Protein AF-A0A7W0GSL4-F1 (afdb_monomer)

Foldseek 3Di:
DPDPCPVVVVVLVVLCLVPDPDSVCLQVQLVVQLVCVVVVDDQPDDDDPVRNRSSSSSSVCSSVVVDDDDDDPPPPD

Radius of gyration: 14.23 Å; Cα contacts (8 Å, |Δi|>4): 50; chains: 1; bounding box: 33×37×39 Å

pLDDT: mean 79.22, std 15.58, range [38.84, 96.88]

Mean predicted aligned error: 8.93 Å

Sequence (77 aa):
MKTPNTDLENALDEIQAPEIDSKYRLIILAAKRSKQLQRGARPRIEIDPVKHKPTRIALEEVMRGKVNFKINDEDNE

Solvent-accessible surface area (backbone atoms only — not comparable to full-atom values): 4939 Å² total; per-residue (Å²): 132,84,64,89,57,56,70,58,54,53,61,51,68,71,59,77,32,94,87,58,97,41,75,67,55,51,52,53,51,19,52,57,44,16,55,42,39,73,72,67,46,80,76,90,60,88,74,52,90,88,55,69,50,43,58,56,47,22,40,52,33,47,54,69,66,65,59,89,81,83,86,76,79,82,82,82,121

Nearest PDB structures (foldseek):
  6cce-assembly1_E  TM=7.110E-01  e=8.818E-02  Mycolicibacterium smegmatis MC2 155
  5zx2-assembly1_E  TM=6.665E-01  e=5.628E-02  Mycobacterium tuberculosis H37Rv
  5vi5-assembly1_E  TM=7.146E-01  e=1.306E-01  Mycolicibacterium smegmatis MC2 155
  8r2m-assembly1_E  TM=6.997E-01  e=1.461E-01  Mycolicibacterium smegmatis MC2 155
  8x6g-assembly1_F  TM=7.752E-01  e=3.032E-01  Staphylococcus aureus

Structure (mmCIF, N/CA/C/O backbone):
data_AF-A0A7W0GSL4-F1
#
_entry.id   AF-A0A7W0GSL4-F1
#
loop_
_atom_site.group_PDB
_atom_site.id
_atom_site.type_symbol
_atom_site.label_atom_id
_atom_site.label_alt_id
_atom_site.label_comp_id
_atom_site.label_asym_id
_atom_site.label_entity_id
_atom_site.label_seq_id
_atom_site.pdbx_PDB_ins_code
_atom_site.Cartn_x
_atom_site.Cartn_y
_atom_site.Cartn_z
_atom_site.occupancy
_atom_site.B_iso_or_equiv
_atom_site.auth_seq_id
_atom_site.auth_comp_id
_atom_site.auth_asym_id
_atom_site.auth_atom_id
_atom_site.pdbx_PDB_model_num
ATOM 1 N N . MET A 1 1 ? 17.577 23.989 11.680 1.00 51.22 1 MET A N 1
ATOM 2 C CA . MET A 1 1 ? 17.698 22.592 11.210 1.00 51.22 1 MET A CA 1
ATOM 3 C C . MET A 1 1 ? 16.312 22.133 10.789 1.00 51.22 1 MET A C 1
ATOM 5 O O . MET A 1 1 ? 15.457 22.044 11.657 1.00 51.22 1 MET A O 1
ATOM 9 N N . LYS A 1 2 ? 16.043 21.942 9.490 1.00 46.69 2 LYS A N 1
ATOM 10 C CA . LYS A 1 2 ? 14.799 21.282 9.065 1.00 46.69 2 LYS A CA 1
ATOM 11 C C . LYS A 1 2 ? 14.955 19.801 9.393 1.00 46.69 2 LYS A C 1
ATOM 13 O O . LYS A 1 2 ? 15.948 19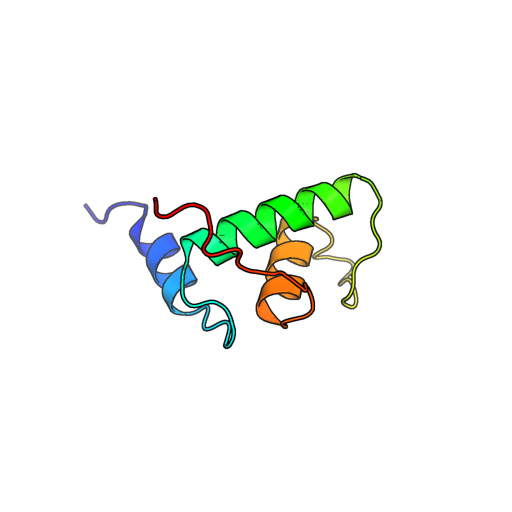.193 9.005 1.00 46.69 2 LYS A O 1
ATOM 18 N N . THR A 1 3 ? 14.050 19.266 10.196 1.00 53.12 3 THR A N 1
ATOM 19 C CA . THR A 1 3 ? 14.001 17.842 10.522 1.00 53.12 3 THR A CA 1
ATOM 20 C C . THR A 1 3 ? 13.890 17.020 9.233 1.00 53.12 3 THR A C 1
ATOM 22 O O . THR A 1 3 ? 13.069 17.361 8.384 1.00 53.12 3 THR A O 1
ATOM 25 N N . PRO A 1 4 ? 14.656 15.927 9.076 1.00 57.38 4 PRO A N 1
ATOM 26 C CA . PRO A 1 4 ? 14.658 15.107 7.857 1.00 57.38 4 PRO A CA 1
ATOM 27 C C . PRO A 1 4 ? 13.328 14.379 7.577 1.00 57.38 4 PRO A C 1
ATOM 29 O O . PRO A 1 4 ? 13.199 13.722 6.551 1.00 57.38 4 PRO A O 1
ATOM 32 N N . ASN A 1 5 ? 12.334 14.492 8.466 1.00 57.09 5 ASN A N 1
ATOM 33 C CA . ASN A 1 5 ? 11.020 13.861 8.316 1.00 57.09 5 ASN A CA 1
ATOM 34 C C . ASN A 1 5 ? 9.999 14.719 7.554 1.00 57.09 5 ASN A C 1
ATOM 36 O O . ASN A 1 5 ? 8.997 14.184 7.089 1.00 57.09 5 ASN A O 1
ATOM 40 N N . THR A 1 6 ? 10.247 16.022 7.390 1.00 59.56 6 THR A N 1
ATOM 41 C CA . THR A 1 6 ? 9.265 16.948 6.804 1.00 59.56 6 THR A CA 1
ATOM 42 C C . THR A 1 6 ? 8.980 16.643 5.328 1.00 59.56 6 THR A C 1
ATOM 44 O O . THR A 1 6 ? 7.842 16.754 4.886 1.00 59.56 6 THR A O 1
ATOM 47 N N . ASP A 1 7 ? 9.976 16.177 4.570 1.00 59.38 7 ASP A N 1
ATOM 48 C CA . ASP A 1 7 ? 9.792 15.823 3.154 1.00 59.38 7 ASP A CA 1
ATOM 49 C C . ASP A 1 7 ? 8.947 14.549 2.979 1.00 59.38 7 ASP A C 1
ATOM 51 O O . ASP A 1 7 ? 8.209 14.407 2.003 1.00 59.38 7 ASP A O 1
ATOM 55 N N . LEU A 1 8 ? 9.020 13.630 3.948 1.00 58.38 8 LEU A N 1
ATOM 56 C CA . LEU A 1 8 ? 8.239 12.395 3.951 1.00 58.38 8 LEU A CA 1
ATOM 57 C C . LEU A 1 8 ? 6.788 12.653 4.377 1.00 58.38 8 LEU A C 1
ATOM 59 O O . LEU A 1 8 ? 5.870 12.079 3.800 1.00 58.38 8 LEU A O 1
ATOM 63 N N . GLU A 1 9 ? 6.579 13.529 5.362 1.00 60.16 9 GLU A N 1
ATOM 64 C CA . GLU A 1 9 ? 5.246 13.950 5.807 1.00 60.16 9 GLU A CA 1
ATOM 65 C C . GLU A 1 9 ? 4.487 14.682 4.696 1.00 60.16 9 GLU A C 1
ATOM 67 O O . GLU A 1 9 ? 3.348 14.313 4.409 1.00 60.16 9 GLU A O 1
ATOM 72 N N . ASN A 1 10 ? 5.151 15.611 4.000 1.00 62.28 10 ASN A N 1
ATOM 73 C CA . ASN A 1 10 ? 4.570 16.346 2.874 1.00 62.28 10 ASN A CA 1
ATOM 74 C C . ASN A 1 10 ? 4.182 15.414 1.712 1.00 62.28 10 ASN A C 1
ATOM 76 O O . ASN A 1 10 ? 3.083 15.519 1.174 1.00 62.28 10 ASN A O 1
ATOM 80 N N . ALA A 1 11 ? 5.040 14.445 1.364 1.00 63.62 11 ALA A N 1
ATOM 81 C CA . ALA A 1 11 ? 4.736 13.465 0.319 1.00 63.62 11 ALA A CA 1
ATOM 82 C C . ALA A 1 11 ? 3.550 12.549 0.677 1.00 63.62 11 ALA A C 1
ATOM 84 O O . ALA A 1 11 ? 2.895 12.022 -0.217 1.00 63.62 11 ALA A O 1
ATOM 85 N N . LEU A 1 12 ? 3.275 12.338 1.969 1.00 62.84 12 LEU A N 1
ATOM 86 C CA . LEU A 1 12 ? 2.112 11.581 2.438 1.00 62.84 12 LEU A CA 1
ATOM 87 C C . LEU A 1 12 ? 0.832 12.427 2.461 1.00 62.84 12 LEU A C 1
ATOM 89 O O . LEU A 1 12 ? -0.245 11.866 2.288 1.00 62.84 12 LEU A O 1
ATOM 93 N N . ASP A 1 13 ? 0.932 13.741 2.678 1.00 63.62 13 ASP A N 1
ATOM 94 C CA . ASP A 1 13 ? -0.210 14.667 2.618 1.00 63.62 13 ASP A CA 1
ATOM 95 C C . ASP A 1 13 ? -0.751 14.855 1.196 1.00 63.62 13 ASP A C 1
ATO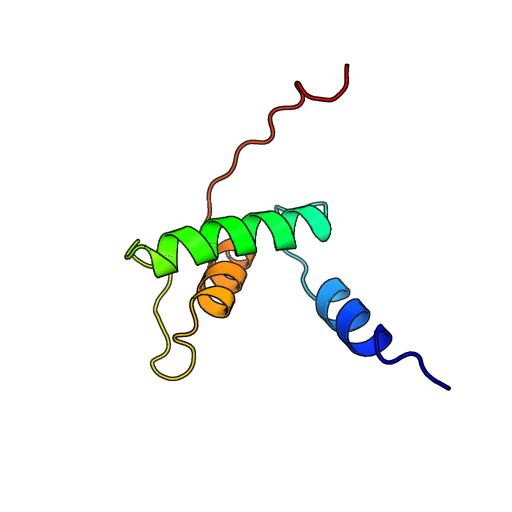M 97 O O . ASP A 1 13 ? -1.956 15.013 1.011 1.00 63.62 13 ASP A O 1
ATOM 101 N N . GLU A 1 14 ? 0.106 14.757 0.180 1.00 62.44 14 GLU A N 1
ATOM 102 C CA . GLU A 1 14 ? -0.318 14.779 -1.227 1.00 62.44 14 GLU A CA 1
ATOM 103 C C . GLU A 1 14 ? -1.027 13.481 -1.667 1.00 62.44 14 GLU A C 1
ATOM 105 O O . GLU A 1 14 ? -1.711 13.454 -2.694 1.00 62.44 14 GLU A O 1
ATOM 110 N N . ILE A 1 15 ? -0.903 12.391 -0.897 1.00 62.66 15 ILE A N 1
ATOM 111 C CA . ILE A 1 15 ? -1.543 11.104 -1.199 1.00 62.66 15 ILE A CA 1
ATOM 112 C C . ILE A 1 15 ? -3.002 11.143 -0.739 1.00 62.66 15 ILE A C 1
ATOM 114 O O . ILE A 1 15 ? -3.385 10.613 0.302 1.00 62.66 15 ILE A O 1
ATOM 118 N N . GLN A 1 16 ? -3.849 11.752 -1.563 1.00 54.06 16 GLN A N 1
ATOM 119 C CA . GLN A 1 16 ? -5.293 11.745 -1.366 1.00 54.06 16 GLN A CA 1
ATOM 120 C C . GLN A 1 16 ? -5.888 10.462 -1.969 1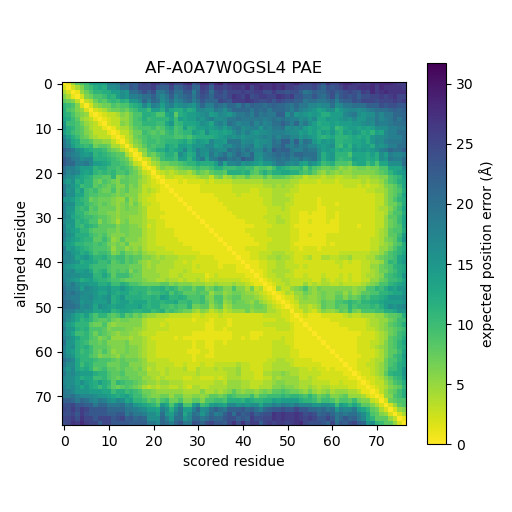.00 54.06 16 GLN A C 1
ATOM 122 O O . GLN A 1 16 ? -6.378 10.441 -3.096 1.00 54.06 16 GLN A O 1
ATOM 127 N N . ALA A 1 17 ? -5.788 9.350 -1.233 1.00 57.91 17 ALA A N 1
ATOM 128 C CA . ALA A 1 17 ? -6.516 8.128 -1.564 1.00 57.91 17 ALA A CA 1
ATOM 129 C C . ALA A 1 17 ? -7.985 8.312 -1.130 1.00 57.91 17 ALA A C 1
ATOM 131 O O . ALA A 1 17 ? -8.240 8.430 0.068 1.00 57.91 17 ALA A O 1
ATOM 132 N N . PRO A 1 18 ? -8.958 8.337 -2.057 1.00 57.94 18 PRO A N 1
ATOM 133 C CA . PRO A 1 18 ? -10.327 8.782 -1.767 1.00 57.94 18 PRO A CA 1
ATOM 134 C C . PRO A 1 18 ? -11.090 7.900 -0.763 1.00 57.94 18 PRO A C 1
ATOM 136 O O . PRO A 1 18 ? -12.124 8.320 -0.257 1.00 57.94 18 PRO A O 1
ATOM 139 N N . GLU A 1 19 ? -10.592 6.696 -0.465 1.00 66.19 19 GLU A N 1
ATOM 140 C CA . GLU A 1 19 ? -11.250 5.711 0.406 1.00 66.19 19 GLU A CA 1
ATOM 141 C C . GLU A 1 19 ? -10.527 5.498 1.754 1.00 66.19 19 GLU A C 1
ATOM 143 O O . GLU A 1 19 ? -11.008 4.751 2.603 1.00 66.19 19 GLU A O 1
ATOM 148 N N . ILE A 1 20 ? -9.359 6.122 1.971 1.00 75.06 20 ILE A N 1
ATOM 149 C CA . ILE A 1 20 ? -8.546 5.918 3.180 1.00 75.06 20 ILE A CA 1
ATOM 150 C C . ILE A 1 20 ? -8.418 7.235 3.942 1.00 75.06 20 ILE A C 1
ATOM 152 O O . ILE A 1 20 ? -7.640 8.114 3.592 1.00 75.06 20 ILE A O 1
ATOM 156 N N . ASP A 1 21 ? -9.169 7.316 5.030 1.00 77.19 21 ASP A N 1
ATOM 157 C CA . ASP A 1 21 ? -9.215 8.404 6.013 1.00 77.19 21 ASP A CA 1
ATOM 158 C C . ASP A 1 21 ? -7.909 8.627 6.805 1.00 77.19 21 ASP A C 1
ATOM 160 O O . ASP A 1 21 ? -7.669 9.722 7.309 1.00 77.19 21 ASP A O 1
ATOM 164 N N . SER A 1 22 ? -7.063 7.601 6.944 1.00 84.19 22 SER A N 1
ATOM 165 C CA . SER A 1 22 ? -5.893 7.617 7.829 1.00 84.19 22 SER A CA 1
ATOM 166 C C . SER A 1 22 ? -4.596 7.221 7.125 1.00 84.19 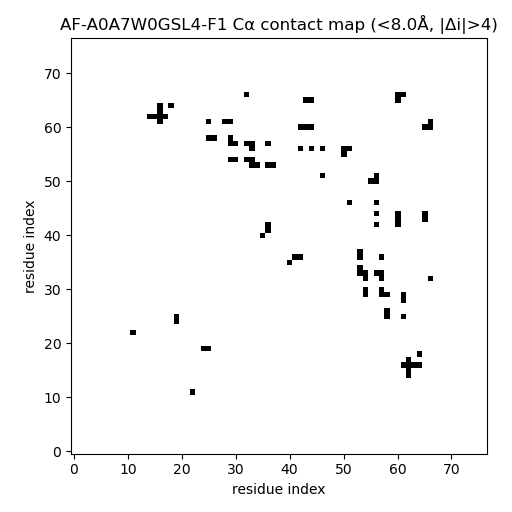22 SER A C 1
ATOM 168 O O . SER A 1 22 ? -4.464 6.126 6.571 1.00 84.19 22 SER A O 1
ATOM 170 N N . LYS A 1 23 ? -3.564 8.068 7.264 1.00 83.25 23 LYS A N 1
ATOM 171 C CA . LYS A 1 23 ? -2.197 7.786 6.785 1.00 83.25 23 LYS A CA 1
ATOM 172 C C . LYS A 1 23 ? -1.640 6.476 7.356 1.00 83.25 23 LYS A C 1
ATOM 174 O O . LYS A 1 23 ? -1.008 5.699 6.642 1.00 83.25 23 LYS A O 1
ATOM 179 N N . TYR A 1 24 ? -1.911 6.181 8.629 1.00 86.81 24 TYR A N 1
ATOM 180 C CA . TYR A 1 24 ? -1.473 4.931 9.260 1.00 86.81 24 TYR A CA 1
ATOM 181 C C . TYR A 1 24 ? -2.143 3.715 8.621 1.00 86.81 24 TYR A C 1
ATOM 183 O O . TYR A 1 24 ? -1.493 2.696 8.378 1.00 86.8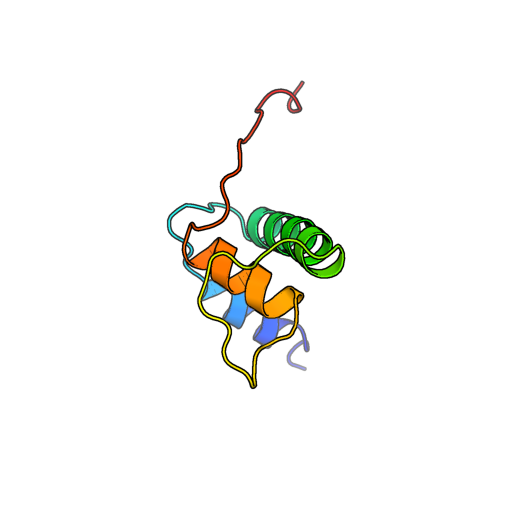1 24 TYR A O 1
ATOM 191 N N . ARG A 1 25 ? -3.431 3.838 8.287 1.00 86.69 25 ARG A N 1
ATOM 192 C CA . ARG A 1 25 ? -4.184 2.785 7.603 1.00 86.69 25 ARG A CA 1
ATOM 193 C C . ARG A 1 25 ? -3.614 2.518 6.214 1.00 86.69 25 ARG A C 1
ATOM 195 O O . ARG A 1 25 ? -3.40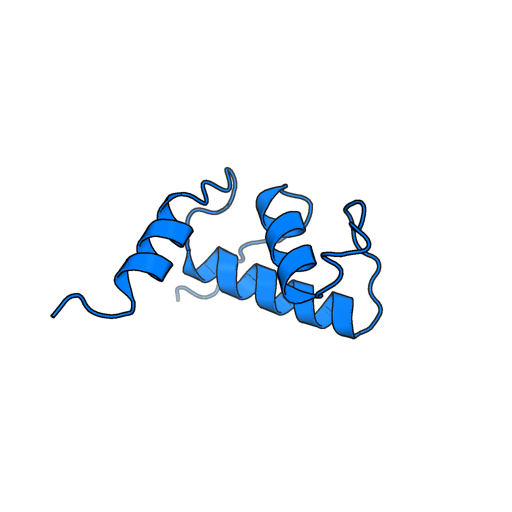4 1.353 5.882 1.00 86.69 25 ARG A O 1
ATOM 202 N N . LEU A 1 26 ? -3.275 3.565 5.457 1.00 87.94 26 LEU A N 1
ATOM 203 C CA . LEU A 1 26 ? -2.593 3.440 4.164 1.00 87.94 26 LEU A CA 1
ATOM 204 C C . LEU A 1 26 ? -1.306 2.610 4.294 1.00 87.94 26 LEU A C 1
ATOM 206 O O . LEU A 1 26 ? -1.120 1.634 3.564 1.00 87.94 26 LEU A O 1
ATOM 210 N N . ILE A 1 27 ? -0.447 2.957 5.259 1.00 91.19 27 ILE A N 1
ATOM 211 C CA . ILE A 1 27 ? 0.833 2.274 5.491 1.00 91.19 27 ILE A CA 1
ATOM 212 C C . ILE A 1 27 ? 0.611 0.804 5.864 1.00 91.19 27 ILE A C 1
ATOM 214 O O . ILE A 1 27 ? 1.243 -0.083 5.286 1.00 91.19 27 ILE A O 1
ATOM 218 N N . ILE A 1 28 ? -0.305 0.520 6.795 1.00 91.81 28 ILE A N 1
ATOM 219 C CA . ILE A 1 28 ? -0.608 -0.851 7.230 1.00 91.81 28 ILE A CA 1
ATOM 220 C C . ILE A 1 28 ? -1.154 -1.677 6.063 1.00 91.81 28 ILE A C 1
ATOM 222 O O . ILE A 1 28 ? -0.746 -2.829 5.876 1.00 91.81 28 ILE A O 1
ATOM 226 N N . LEU A 1 29 ? -2.055 -1.107 5.262 1.00 92.00 29 LEU A N 1
ATOM 227 C CA . LEU A 1 29 ? -2.678 -1.809 4.149 1.00 92.00 29 LEU A CA 1
ATOM 228 C C . LEU A 1 29 ? -1.665 -2.099 3.037 1.00 92.00 29 LEU A C 1
ATOM 230 O O . LEU A 1 29 ? -1.558 -3.244 2.588 1.00 92.00 29 LEU A O 1
ATOM 234 N N . ALA A 1 30 ? -0.847 -1.109 2.673 1.00 92.94 30 ALA A N 1
ATOM 235 C CA . ALA A 1 30 ? 0.247 -1.274 1.723 1.00 92.94 30 ALA A CA 1
ATOM 236 C C . ALA A 1 30 ? 1.283 -2.298 2.220 1.00 92.94 30 ALA A C 1
ATOM 238 O O . ALA A 1 30 ? 1.730 -3.150 1.451 1.00 92.94 30 ALA A O 1
ATOM 239 N N . ALA A 1 31 ? 1.624 -2.300 3.513 1.00 94.94 31 ALA A N 1
ATOM 240 C CA . ALA A 1 31 ? 2.545 -3.277 4.094 1.00 94.94 31 ALA A CA 1
ATOM 241 C C . ALA A 1 31 ? 1.978 -4.706 4.046 1.00 94.94 31 ALA A C 1
ATOM 243 O O . ALA A 1 31 ? 2.667 -5.637 3.613 1.00 94.94 31 ALA A O 1
ATOM 244 N N . LYS A 1 32 ? 0.709 -4.893 4.441 1.00 95.12 32 LYS A N 1
ATOM 245 C CA . LYS A 1 32 ? 0.012 -6.188 4.353 1.00 95.12 32 LYS A CA 1
ATOM 246 C C . LYS A 1 32 ? -0.046 -6.678 2.906 1.00 95.12 32 LYS A C 1
ATOM 248 O O . LYS A 1 32 ? 0.275 -7.837 2.640 1.00 95.12 32 LYS A O 1
ATOM 253 N N . ARG A 1 33 ? -0.389 -5.798 1.964 1.00 95.50 33 ARG A N 1
ATOM 254 C CA . ARG A 1 33 ? -0.461 -6.135 0.541 1.00 95.50 33 ARG A CA 1
ATOM 255 C C . ARG A 1 33 ? 0.911 -6.455 -0.056 1.00 95.50 33 ARG A C 1
ATOM 257 O O . ARG A 1 33 ? 1.043 -7.450 -0.763 1.00 95.50 33 ARG A O 1
ATOM 264 N N . SER A 1 34 ? 1.951 -5.702 0.293 1.00 96.12 34 SER A N 1
ATOM 265 C CA . SER A 1 34 ? 3.331 -5.973 -0.131 1.00 96.12 34 SER A CA 1
ATOM 266 C C . SER A 1 34 ? 3.790 -7.373 0.287 1.00 96.12 34 SER A C 1
ATOM 268 O O . SER A 1 34 ? 4.378 -8.092 -0.520 1.00 96.12 34 SER A O 1
ATOM 270 N N . LYS A 1 35 ? 3.445 -7.824 1.504 1.00 96.88 35 LYS A N 1
ATOM 271 C CA . LYS A 1 35 ? 3.726 -9.202 1.950 1.00 96.88 35 LYS A CA 1
ATOM 272 C C . LYS A 1 35 ? 3.027 -10.254 1.087 1.00 96.88 35 LYS A C 1
ATOM 274 O O . LYS A 1 35 ? 3.603 -11.307 0.839 1.00 96.88 35 LYS A O 1
ATOM 279 N N . GLN A 1 36 ? 1.804 -9.994 0.623 1.00 96.25 36 GLN A N 1
ATOM 280 C CA . GLN A 1 36 ? 1.110 -10.910 -0.290 1.00 96.25 36 GLN A CA 1
ATOM 281 C C . GLN A 1 36 ? 1.838 -11.001 -1.633 1.00 96.25 36 GLN A C 1
ATOM 283 O O . GLN A 1 36 ? 2.066 -12.101 -2.126 1.00 96.25 36 GLN A O 1
ATOM 288 N N . LEU A 1 37 ? 2.244 -9.860 -2.197 1.00 95.38 37 LEU A N 1
ATOM 289 C CA . LEU A 1 37 ? 2.999 -9.809 -3.453 1.00 95.38 37 LEU A CA 1
ATOM 290 C C . LEU A 1 37 ? 4.342 -10.543 -3.339 1.00 95.38 37 LEU A C 1
ATOM 292 O O . LEU A 1 37 ? 4.689 -11.329 -4.213 1.00 95.38 37 LEU A O 1
ATOM 296 N N . GLN A 1 38 ? 5.057 -10.370 -2.223 1.00 95.12 38 GLN A N 1
ATOM 297 C CA . GLN A 1 38 ? 6.298 -11.106 -1.939 1.00 95.12 38 GLN A CA 1
ATOM 298 C C . GLN A 1 38 ? 6.085 -12.623 -1.831 1.00 95.12 38 GLN A C 1
ATOM 300 O O . GLN A 1 38 ? 6.983 -13.390 -2.155 1.00 95.12 38 GLN A O 1
ATOM 305 N N . ARG A 1 39 ? 4.892 -13.067 -1.415 1.00 96.75 39 ARG A N 1
ATOM 306 C CA . ARG A 1 39 ? 4.498 -14.487 -1.382 1.00 96.75 39 ARG A CA 1
ATOM 307 C C . ARG A 1 39 ? 4.009 -15.018 -2.736 1.00 96.75 39 ARG A C 1
ATOM 309 O O . ARG A 1 39 ? 3.521 -16.140 -2.796 1.00 96.75 39 ARG A O 1
ATOM 316 N N . GLY A 1 40 ? 4.109 -14.232 -3.809 1.00 94.31 40 GLY A N 1
ATOM 317 C CA . GLY A 1 40 ? 3.701 -14.638 -5.156 1.00 94.31 40 GLY A CA 1
ATOM 318 C C . GLY A 1 40 ? 2.248 -14.315 -5.508 1.00 94.31 40 GLY A C 1
ATOM 319 O O . GLY A 1 40 ? 1.740 -14.812 -6.513 1.00 94.31 40 GLY A O 1
ATOM 320 N N . ALA A 1 41 ? 1.553 -13.485 -4.719 1.00 94.88 41 ALA A N 1
ATOM 321 C CA . ALA A 1 41 ? 0.244 -12.991 -5.131 1.00 94.88 41 ALA A CA 1
ATOM 322 C C . ALA A 1 41 ? 0.370 -12.151 -6.408 1.00 94.88 41 ALA A C 1
ATOM 324 O O . ALA A 1 41 ? 1.295 -11.352 -6.559 1.00 94.88 41 ALA A O 1
ATOM 325 N N . ARG A 1 42 ? -0.603 -12.291 -7.310 1.00 93.31 42 ARG A N 1
ATOM 326 C CA . ARG A 1 42 ? -0.630 -11.515 -8.550 1.00 93.31 42 ARG A CA 1
ATOM 327 C C . ARG A 1 42 ? -0.940 -10.041 -8.263 1.00 93.31 42 ARG A C 1
ATOM 329 O O . ARG A 1 42 ? -1.855 -9.758 -7.472 1.00 93.31 42 ARG A O 1
ATOM 336 N N . PRO A 1 43 ? -0.214 -9.109 -8.897 1.00 93.38 43 PRO A N 1
ATOM 337 C CA . PRO A 1 43 ? -0.592 -7.706 -8.914 1.00 93.38 43 PRO A CA 1
ATOM 338 C C . PRO A 1 43 ? -1.954 -7.487 -9.572 1.00 93.38 43 PRO A C 1
ATOM 340 O O . PRO A 1 43 ? -2.351 -8.220 -10.475 1.00 93.38 43 PRO A O 1
ATOM 343 N N . ARG A 1 44 ? -2.681 -6.485 -9.083 1.00 91.88 44 ARG A N 1
ATOM 344 C CA . ARG A 1 44 ? -4.002 -6.048 -9.564 1.00 91.88 44 ARG A CA 1
ATOM 345 C C . ARG A 1 44 ? -3.911 -4.825 -10.482 1.00 91.88 44 ARG A C 1
ATOM 347 O O . ARG A 1 44 ? -4.935 -4.297 -10.907 1.00 91.88 44 ARG A O 1
ATOM 354 N N . ILE A 1 45 ? -2.693 -4.361 -10.742 1.00 90.25 45 ILE A N 1
ATOM 355 C CA . ILE A 1 45 ? -2.356 -3.269 -11.654 1.00 90.25 45 ILE A CA 1
ATOM 356 C C . ILE A 1 45 ? -1.320 -3.765 -12.659 1.00 90.25 45 ILE A C 1
ATOM 358 O O . ILE A 1 45 ? -0.611 -4.740 -12.401 1.00 90.25 45 ILE A O 1
ATOM 362 N N . GLU A 1 46 ? -1.222 -3.075 -13.789 1.00 88.44 46 GLU A N 1
ATOM 363 C CA . GLU A 1 46 ? -0.136 -3.287 -14.740 1.00 88.44 46 GLU A CA 1
ATOM 364 C C . GLU A 1 46 ? 1.197 -2.905 -14.098 1.00 88.44 46 GLU A C 1
ATOM 366 O O . GLU A 1 46 ? 1.340 -1.834 -13.504 1.00 88.44 46 GLU A O 1
ATOM 371 N N . ILE A 1 47 ? 2.165 -3.814 -14.181 1.00 83.38 47 ILE A N 1
ATOM 372 C CA . ILE A 1 47 ? 3.481 -3.628 -13.580 1.00 83.38 47 ILE A CA 1
ATOM 373 C C . ILE A 1 47 ? 4.368 -2.946 -14.614 1.00 83.38 47 ILE A C 1
ATOM 375 O O . ILE A 1 47 ? 4.650 -3.512 -15.668 1.00 83.38 47 ILE A O 1
ATOM 379 N N . ASP A 1 48 ? 4.852 -1.755 -14.283 1.00 82.25 48 ASP A N 1
ATOM 380 C CA . ASP A 1 48 ? 5.953 -1.136 -15.013 1.00 82.25 48 ASP A CA 1
ATOM 381 C C . ASP A 1 48 ? 7.235 -1.967 -14.760 1.00 82.25 48 ASP A C 1
ATOM 383 O O . ASP A 1 48 ? 7.599 -2.171 -13.592 1.00 82.25 48 ASP A O 1
ATOM 387 N N . PRO A 1 49 ? 7.935 -2.439 -15.813 1.00 77.62 49 PRO A N 1
ATOM 388 C CA . PRO A 1 49 ? 9.166 -3.222 -15.696 1.00 77.62 49 PRO A CA 1
ATOM 389 C C . PRO A 1 49 ? 10.253 -2.565 -14.842 1.00 77.62 49 PRO A C 1
ATOM 391 O O . PRO A 1 49 ? 11.117 -3.266 -14.330 1.00 77.62 49 PRO A O 1
ATOM 394 N N . VAL A 1 50 ? 10.222 -1.240 -14.667 1.00 80.50 50 VAL A N 1
ATOM 395 C CA . VAL A 1 50 ? 11.174 -0.478 -13.845 1.00 80.50 50 VAL A CA 1
ATOM 396 C C . VAL A 1 50 ? 10.682 -0.321 -12.397 1.00 80.50 50 VAL A C 1
ATOM 398 O O . VAL A 1 50 ? 11.480 -0.190 -11.467 1.00 80.50 50 VAL A O 1
ATOM 401 N N . LYS A 1 51 ? 9.366 -0.374 -12.155 1.00 74.50 51 LYS A N 1
ATOM 402 C CA . LYS A 1 51 ? 8.736 -0.165 -10.833 1.00 74.50 51 LYS A CA 1
ATOM 403 C C . LYS A 1 51 ? 8.162 -1.459 -10.257 1.00 74.50 51 LYS A C 1
ATOM 405 O O . LYS A 1 51 ? 7.098 -1.473 -9.646 1.00 74.50 51 LYS A O 1
ATOM 410 N N . HIS A 1 52 ? 8.924 -2.540 -10.362 1.00 83.69 52 HIS A N 1
ATOM 411 C CA . HI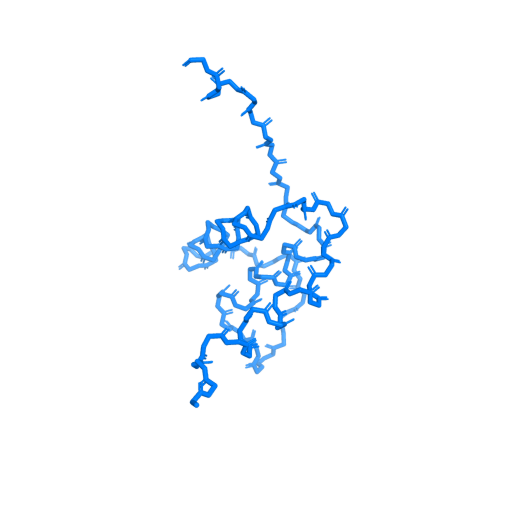S A 1 52 ? 8.512 -3.882 -9.948 1.00 83.69 52 HIS A CA 1
ATOM 412 C C . HIS A 1 52 ? 8.680 -4.175 -8.439 1.00 83.69 52 HIS A C 1
ATOM 414 O O . HIS A 1 52 ? 8.516 -5.317 -8.001 1.00 83.69 52 HIS A O 1
ATOM 420 N N . LYS A 1 53 ? 9.051 -3.183 -7.610 1.00 92.69 53 LYS A N 1
ATOM 421 C CA . LYS A 1 53 ? 9.218 -3.398 -6.162 1.00 92.69 53 LYS A CA 1
ATOM 422 C C . LYS A 1 53 ? 7.853 -3.681 -5.510 1.00 92.69 53 LYS A C 1
ATOM 424 O O . LYS A 1 53 ? 6.961 -2.840 -5.634 1.00 92.69 53 LYS A O 1
ATOM 429 N N . PRO A 1 54 ? 7.694 -4.772 -4.734 1.00 93.00 54 PRO A N 1
ATOM 430 C CA . PRO A 1 54 ? 6.406 -5.150 -4.141 1.00 93.00 54 PRO A CA 1
ATOM 431 C C . PRO A 1 54 ? 5.764 -4.057 -3.282 1.00 93.00 54 PRO A C 1
ATOM 433 O O . PRO A 1 54 ? 4.553 -3.874 -3.309 1.00 93.00 54 PRO A O 1
ATOM 436 N N . THR A 1 55 ? 6.572 -3.293 -2.546 1.00 93.62 55 THR A N 1
ATOM 437 C CA . THR A 1 55 ? 6.099 -2.164 -1.733 1.00 93.62 55 THR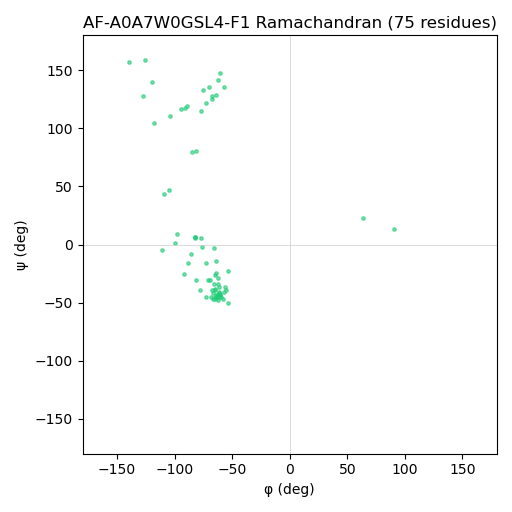 A CA 1
ATOM 438 C C . THR A 1 55 ? 5.507 -1.042 -2.575 1.00 93.62 55 THR A C 1
ATOM 440 O O . THR A 1 55 ? 4.501 -0.460 -2.183 1.00 93.62 55 THR A O 1
ATOM 443 N N . ARG A 1 56 ? 6.094 -0.761 -3.742 1.00 91.81 56 ARG A N 1
ATOM 444 C CA . ARG A 1 56 ? 5.613 0.284 -4.646 1.00 91.81 56 ARG A CA 1
ATOM 445 C C . ARG A 1 56 ? 4.324 -0.134 -5.343 1.00 91.81 56 ARG A C 1
ATOM 447 O O . ARG A 1 56 ? 3.373 0.636 -5.340 1.00 91.81 56 ARG A O 1
ATOM 454 N N . ILE A 1 57 ? 4.277 -1.371 -5.840 1.00 93.62 57 ILE A N 1
ATOM 455 C CA . ILE A 1 57 ? 3.065 -1.954 -6.431 1.00 93.62 57 ILE A CA 1
ATOM 456 C C . ILE A 1 57 ? 1.927 -1.951 -5.404 1.00 93.62 57 ILE A C 1
ATOM 458 O O . ILE A 1 57 ? 0.825 -1.514 -5.706 1.00 93.62 57 ILE A O 1
ATOM 462 N N . ALA A 1 58 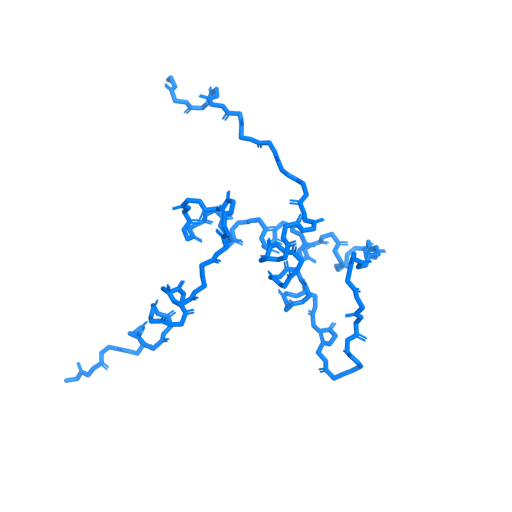? 2.193 -2.384 -4.168 1.00 93.62 58 ALA A N 1
ATOM 463 C CA . ALA A 1 58 ? 1.187 -2.405 -3.113 1.00 93.62 58 ALA A CA 1
ATOM 464 C C . ALA A 1 58 ? 0.638 -1.011 -2.787 1.00 93.62 58 ALA A C 1
ATOM 466 O O . ALA A 1 58 ? -0.572 -0.865 -2.642 1.00 93.62 58 ALA A O 1
ATOM 467 N N . LEU A 1 59 ? 1.503 0.003 -2.688 1.00 91.38 59 LEU A N 1
ATOM 468 C CA . LEU A 1 59 ? 1.071 1.378 -2.434 1.00 91.38 59 LEU A CA 1
ATOM 469 C C . LEU A 1 59 ? 0.159 1.883 -3.558 1.00 91.38 59 LEU A C 1
ATOM 471 O O . LEU A 1 59 ? -0.907 2.426 -3.296 1.00 91.38 59 LEU A O 1
ATOM 475 N N . GLU A 1 60 ? 0.547 1.639 -4.806 1.00 90.62 60 GLU A N 1
ATOM 476 C CA . GLU A 1 60 ? -0.211 2.066 -5.977 1.00 90.62 60 GLU A CA 1
ATOM 477 C C . GLU A 1 60 ? -1.550 1.329 -6.116 1.00 90.62 60 GLU A C 1
ATOM 479 O O . GLU A 1 60 ? -2.568 1.946 -6.424 1.00 90.62 60 GLU A O 1
ATOM 484 N N . GLU A 1 61 ? -1.590 0.027 -5.827 1.00 90.81 61 GLU A N 1
ATOM 485 C CA . GLU A 1 61 ? -2.843 -0.728 -5.780 1.00 90.81 61 GLU A CA 1
ATOM 486 C C . GLU A 1 61 ? -3.797 -0.185 -4.716 1.00 90.81 61 GLU A C 1
ATOM 488 O O . GLU A 1 61 ? -4.998 -0.088 -4.965 1.00 90.81 61 GLU A O 1
ATOM 493 N N . VAL A 1 62 ? -3.274 0.164 -3.539 1.00 90.75 62 VAL A N 1
ATOM 494 C CA . VAL A 1 62 ? -4.072 0.733 -2.453 1.00 90.75 62 VAL A CA 1
ATOM 495 C C . VAL A 1 62 ? -4.589 2.122 -2.835 1.00 90.75 62 VAL A C 1
ATOM 497 O O . VAL A 1 62 ? -5.782 2.376 -2.708 1.00 90.75 62 VAL A O 1
ATOM 500 N N . MET A 1 63 ? -3.735 2.994 -3.377 1.00 86.56 63 MET A N 1
ATOM 501 C CA . MET A 1 63 ? -4.126 4.341 -3.817 1.00 86.56 63 MET A CA 1
ATOM 502 C C . MET A 1 63 ? -5.172 4.321 -4.939 1.00 86.56 63 MET A C 1
ATOM 504 O O . MET A 1 63 ? -6.047 5.179 -4.982 1.00 86.56 63 MET A O 1
ATOM 508 N N . ARG A 1 64 ? -5.112 3.327 -5.834 1.00 87.88 64 ARG A N 1
ATOM 509 C CA . ARG A 1 64 ? -6.090 3.131 -6.918 1.00 87.88 64 ARG A CA 1
ATOM 510 C C . ARG A 1 64 ? -7.366 2.396 -6.469 1.00 87.88 64 ARG A C 1
ATOM 512 O O . ARG A 1 64 ? -8.160 2.015 -7.331 1.00 87.88 64 ARG A O 1
ATOM 519 N N . GLY A 1 65 ? -7.536 2.115 -5.172 1.00 87.12 65 GLY A N 1
ATOM 520 C CA . GLY A 1 65 ? -8.698 1.385 -4.641 1.00 87.12 65 GLY A CA 1
ATOM 521 C C . GLY A 1 65 ? -8.798 -0.060 -5.144 1.00 87.12 65 GLY A C 1
ATOM 522 O O . GLY A 1 65 ? -9.871 -0.652 -5.193 1.00 87.12 65 GLY A O 1
ATOM 523 N N . LYS A 1 66 ? -7.681 -0.655 -5.584 1.00 89.31 66 LYS A N 1
ATOM 524 C CA . LYS A 1 66 ? -7.642 -2.037 -6.086 1.00 89.31 66 LYS A CA 1
ATOM 525 C C . LYS A 1 66 ? -7.470 -3.056 -4.971 1.00 89.31 66 LYS A C 1
ATOM 527 O O . LYS A 1 66 ? -7.574 -4.248 -5.247 1.00 89.31 66 LYS A O 1
ATOM 532 N N . VAL A 1 67 ? -7.217 -2.632 -3.733 1.00 87.81 67 VAL A N 1
ATOM 533 C CA . VAL A 1 67 ? -7.126 -3.505 -2.554 1.00 87.81 67 VAL A CA 1
ATOM 534 C C . VAL A 1 67 ? -8.393 -3.370 -1.725 1.00 87.81 67 VAL A C 1
ATOM 536 O O . VAL A 1 67 ? -8.611 -2.353 -1.085 1.00 87.81 67 VAL A O 1
ATOM 539 N N . ASN A 1 68 ? -9.200 -4.425 -1.697 1.00 86.69 68 ASN A N 1
ATOM 540 C CA . ASN A 1 68 ? -10.385 -4.484 -0.848 1.00 86.69 68 ASN A CA 1
ATOM 541 C C . ASN A 1 68 ? -9.968 -4.733 0.603 1.00 86.69 68 ASN A C 1
ATOM 543 O O . ASN A 1 68 ? -9.189 -5.651 0.881 1.00 86.69 68 ASN A O 1
ATOM 547 N N . PHE A 1 69 ? -10.532 -3.961 1.523 1.00 85.44 69 PHE A N 1
ATOM 548 C CA . PHE A 1 69 ? -10.380 -4.153 2.957 1.00 85.44 69 PHE A CA 1
ATOM 549 C C . PHE A 1 69 ? -11.716 -3.913 3.655 1.00 85.44 69 PHE A C 1
ATOM 551 O O . PHE A 1 69 ? -12.605 -3.268 3.107 1.00 85.44 69 PHE A O 1
ATOM 558 N N . LYS A 1 70 ? -11.864 -4.483 4.848 1.00 82.94 70 LYS A N 1
ATOM 559 C CA . LYS A 1 70 ? -12.984 -4.208 5.744 1.00 82.94 70 LYS A CA 1
ATOM 560 C C . LYS A 1 70 ? -12.416 -3.645 7.033 1.00 82.94 70 LYS A C 1
ATOM 562 O O . LYS A 1 70 ? -11.361 -4.098 7.485 1.00 82.94 70 LYS A O 1
ATOM 567 N N . ILE A 1 71 ? -13.095 -2.645 7.567 1.00 76.88 71 ILE A N 1
ATOM 568 C CA . ILE A 1 71 ? -12.830 -2.113 8.894 1.00 76.88 71 ILE A CA 1
ATOM 569 C C . ILE A 1 71 ? -13.807 -2.853 9.798 1.00 76.88 71 ILE A C 1
ATOM 571 O O . ILE A 1 71 ? -15.013 -2.789 9.575 1.00 76.88 71 ILE A O 1
ATOM 575 N N . ASN A 1 72 ? -13.274 -3.629 10.732 1.00 77.19 72 ASN A N 1
ATOM 576 C CA . ASN A 1 72 ? -14.080 -4.155 11.818 1.00 77.19 72 ASN A CA 1
ATOM 577 C C . ASN A 1 72 ? -13.966 -3.114 12.932 1.00 77.19 72 ASN A C 1
ATOM 579 O O . ASN A 1 72 ? -12.857 -2.854 13.395 1.00 77.19 72 ASN A O 1
ATOM 583 N N . ASP A 1 73 ? -15.078 -2.500 13.323 1.00 65.81 73 ASP A N 1
ATOM 584 C CA . ASP A 1 73 ? -15.107 -1.514 14.414 1.00 65.81 73 ASP A CA 1
ATOM 585 C C . ASP A 1 73 ? -15.049 -2.176 15.809 1.00 65.81 73 ASP A C 1
ATOM 587 O O . ASP A 1 73 ? -15.145 -1.499 16.827 1.00 65.81 73 ASP A O 1
ATOM 591 N N . GLU A 1 74 ? -14.862 -3.499 15.861 1.00 61.03 74 GLU A N 1
ATOM 592 C CA . GLU A 1 74 ? -14.987 -4.339 17.061 1.00 61.03 74 GLU A CA 1
ATOM 593 C C . GLU A 1 74 ? -13.802 -4.246 18.047 1.00 61.03 74 GLU A C 1
ATOM 595 O O . GLU A 1 74 ? -13.863 -4.853 19.107 1.00 61.03 74 GLU A O 1
ATOM 600 N N . ASP A 1 75 ? -12.752 -3.470 17.752 1.00 57.78 75 ASP A N 1
ATOM 601 C CA . ASP A 1 75 ? -11.575 -3.323 18.634 1.00 57.78 75 ASP A CA 1
ATOM 602 C C . ASP A 1 75 ? -11.614 -2.045 19.521 1.00 57.78 75 ASP A C 1
ATOM 604 O O . ASP A 1 75 ? -10.610 -1.701 20.144 1.00 57.78 75 ASP A O 1
ATOM 608 N N . ASN A 1 76 ? -12.739 -1.311 19.567 1.00 50.31 76 ASN A N 1
ATOM 609 C CA . ASN A 1 76 ? -12.942 -0.123 20.426 1.00 50.31 76 ASN A CA 1
ATOM 610 C C . ASN A 1 76 ? -13.847 -0.414 21.644 1.00 50.31 76 ASN A C 1
ATOM 612 O O . ASN A 1 76 ? -14.765 0.360 21.925 1.00 50.31 76 ASN A O 1
ATOM 616 N N . GLU A 1 77 ? -13.602 -1.511 22.362 1.00 38.84 77 GLU A N 1
ATOM 617 C CA . GLU A 1 77 ? -14.238 -1.790 23.662 1.00 38.84 77 GLU A CA 1
ATOM 618 C C . GLU A 1 77 ? -13.200 -2.142 24.735 1.00 38.84 77 GLU A C 1
ATOM 620 O O . GLU A 1 77 ? -12.293 -2.962 24.453 1.00 38.84 77 GLU A O 1
#

Secondary structure (DSSP, 8-state):
---TTHHHHHHHHS---TT---HHHHHHHHHHHHHHHHTTPPPSSPPPTT---HHHHHHHHHHTT-S-----GGG--